Protein AF-J1EQP5-F1 (afdb_monomer)

Foldseek 3Di:
DDDQPDPPVDDVVVVVVVVVVQVVVVVVVLVCVLVVNCPDPQFDDNVFFPSDKDWPDKDWGWDADPCCVVVVHHIKIKIKTFMWTFTDDDPVCPPRDGARHKIKMWIADVVVRDIDIDIHRRRDD

Nearest PDB structures (foldseek):
  4mp6-assembly1_A  TM=2.771E-01  e=2.008E+00  Staphylococcus aureus subsp. aureus MW2
  4m54-assembly1_A-2  TM=2.227E-01  e=3.006E+00  Staphylococcus aureus subsp. aureus MW2
  4mp3-assembly1_A-2  TM=2.412E-01  e=2.679E+00  Staphylococcus aureus subsp. aureus MW2

pLDDT: mean 71.55, std 12.79, range [36.84, 88.38]

Secondary structure (DSSP, 8-state):
------GGGS-HHHHHHHHHHHHHHHHHHHHHHHTT---GGGS--GGGEEEEEEEEEEEEEEE--TTGGGGT---EEEEEEEEEEEEP--TT--S---B--EEEEEEEETTTTEEEEEEEE-TT-

Radius of gyration: 17.14 Å; Cα contacts (8 Å, |Δi|>4): 179; chains: 1; bounding box: 42×29×50 Å

Mean predicted aligned error: 10.03 Å

Sequence (125 aa):
MERCDRFEDVDHDALQDLRAVIEAEVWRRVVQYASGFPAGNAFPDLERLTGECYLSAERYWIQDEPWFAKVGRQREVCFSYFVRCLERQNALNADDRDYLGLEVHFRWRRESGSFHWVATDSSSI

Structure (mmCIF, N/CA/C/O backbone):
data_AF-J1EQP5-F1
#
_entry.id   AF-J1EQP5-F1
#
loop_
_atom_site.group_PDB
_atom_site.id
_atom_site.type_symbol
_atom_site.label_atom_id
_atom_site.label_alt_id
_atom_site.label_comp_id
_atom_site.label_asym_id
_atom_site.label_entity_id
_atom_site.label_seq_id
_atom_site.pdbx_PDB_ins_code
_atom_site.Cartn_x
_atom_site.Cartn_y
_atom_site.Cartn_z
_atom_site.occupancy
_atom_site.B_iso_or_equiv
_atom_site.auth_seq_id
_atom_site.auth_comp_id
_atom_site.auth_asym_id
_atom_site.auth_atom_id
_atom_site.pdbx_PDB_model_num
ATOM 1 N N . MET A 1 1 ? -24.849 -6.103 -1.055 1.00 43.19 1 MET A N 1
ATOM 2 C CA . MET A 1 1 ? -23.925 -5.304 -1.882 1.00 43.19 1 MET A CA 1
ATOM 3 C C . MET A 1 1 ? -24.153 -3.854 -1.496 1.00 43.19 1 MET A C 1
ATOM 5 O O . MET A 1 1 ? -25.307 -3.492 -1.326 1.00 43.19 1 MET A O 1
ATOM 9 N N . GLU A 1 2 ? -23.057 -3.128 -1.274 1.00 41.47 2 GLU A N 1
ATOM 10 C CA . GLU A 1 2 ? -22.950 -1.729 -0.824 1.00 41.47 2 GLU A CA 1
ATOM 11 C C . GLU A 1 2 ? -23.433 -1.396 0.594 1.00 41.47 2 GLU A C 1
ATOM 13 O O . GLU A 1 2 ? -24.577 -1.029 0.843 1.00 41.47 2 GLU A O 1
ATOM 18 N N . ARG A 1 3 ? -22.470 -1.403 1.520 1.00 36.84 3 ARG A N 1
ATOM 19 C CA . ARG A 1 3 ? -22.423 -0.394 2.574 1.00 36.84 3 ARG A CA 1
ATOM 20 C C . ARG A 1 3 ? -21.025 0.217 2.569 1.00 36.84 3 ARG A C 1
ATOM 22 O O . ARG A 1 3 ? -20.110 -0.242 3.240 1.00 36.84 3 ARG A O 1
ATOM 29 N N . CYS A 1 4 ? -20.851 1.183 1.673 1.00 41.62 4 CYS A N 1
ATOM 30 C CA . CYS A 1 4 ? -19.751 2.130 1.729 1.00 41.62 4 CYS A CA 1
ATOM 31 C C . CYS A 1 4 ? -20.114 3.098 2.862 1.00 41.62 4 CYS A C 1
ATOM 33 O O . CYS A 1 4 ? -20.809 4.088 2.631 1.00 41.62 4 CYS A O 1
ATOM 35 N N . ASP A 1 5 ? -19.795 2.734 4.109 1.00 43.62 5 ASP A N 1
ATOM 36 C CA . ASP A 1 5 ? -19.988 3.648 5.233 1.00 43.62 5 ASP A CA 1
ATOM 37 C C . ASP A 1 5 ? -19.074 4.852 4.990 1.00 43.62 5 ASP A C 1
ATOM 39 O O . ASP A 1 5 ? -17.851 4.727 4.881 1.00 43.62 5 ASP A O 1
ATOM 43 N N . ARG A 1 6 ? -19.715 6.002 4.764 1.00 45.31 6 ARG A N 1
ATOM 44 C CA . ARG A 1 6 ? -19.080 7.248 4.346 1.00 45.31 6 ARG A CA 1
ATOM 45 C C . ARG A 1 6 ? -17.906 7.595 5.259 1.00 45.31 6 ARG A C 1
ATOM 47 O O . ARG A 1 6 ? -17.993 7.503 6.479 1.00 45.31 6 ARG A O 1
ATOM 54 N N . PHE A 1 7 ? -16.854 8.106 4.626 1.00 50.19 7 PHE A N 1
ATOM 55 C CA . PHE A 1 7 ? -15.646 8.704 5.207 1.00 50.19 7 PHE A CA 1
ATOM 56 C C . PHE A 1 7 ? -15.884 9.786 6.287 1.00 50.19 7 PHE A C 1
ATOM 58 O O . PHE A 1 7 ? -14.926 10.243 6.897 1.00 50.19 7 PHE A O 1
ATOM 65 N N . GLU A 1 8 ? -17.129 10.201 6.527 1.00 48.31 8 GLU A N 1
ATOM 66 C CA . GLU A 1 8 ? -17.517 11.347 7.361 1.00 48.31 8 GLU A CA 1
ATOM 67 C C . GLU A 1 8 ? -17.309 11.120 8.879 1.00 48.31 8 GLU A C 1
ATOM 69 O O . GLU A 1 8 ? -17.282 12.087 9.634 1.00 48.31 8 GLU A O 1
ATOM 74 N N . ASP A 1 9 ? -17.094 9.876 9.333 1.00 52.66 9 ASP A N 1
ATOM 75 C CA . ASP A 1 9 ? -16.898 9.526 10.758 1.00 52.66 9 ASP A CA 1
ATOM 76 C C . ASP A 1 9 ? -15.424 9.428 11.207 1.00 52.66 9 ASP A C 1
ATOM 78 O O . ASP A 1 9 ? -15.132 9.122 12.375 1.00 52.66 9 ASP A O 1
ATOM 82 N N . VAL A 1 10 ? -14.478 9.617 10.285 1.00 58.16 10 VAL A N 1
ATOM 83 C CA . VAL A 1 10 ? -13.043 9.510 10.561 1.00 58.16 10 VAL A CA 1
ATOM 84 C C . VAL A 1 10 ? -12.404 10.879 10.358 1.00 58.16 10 VAL A C 1
ATOM 86 O O . VAL A 1 10 ? -12.595 11.510 9.326 1.00 58.16 10 VAL A O 1
ATOM 89 N N . ASP A 1 11 ? -11.671 11.339 11.372 1.00 65.38 11 ASP A N 1
ATOM 90 C CA . ASP A 1 11 ? -10.980 12.629 11.378 1.00 65.38 11 ASP A CA 1
ATOM 91 C C . ASP A 1 11 ? -10.097 12.773 10.126 1.00 65.38 11 ASP A C 1
ATOM 93 O O . ASP A 1 11 ? -9.180 11.978 9.901 1.00 65.38 11 ASP A O 1
ATOM 97 N N . HIS A 1 12 ? -10.430 13.748 9.276 1.00 61.03 12 HIS A N 1
ATOM 98 C CA . HIS A 1 12 ? -9.798 13.921 7.972 1.00 61.03 12 HIS A CA 1
ATOM 99 C C . HIS A 1 12 ? -8.299 14.220 8.100 1.00 61.03 12 HIS A C 1
ATOM 101 O O . HIS A 1 12 ? -7.514 13.730 7.283 1.00 61.03 12 HIS A O 1
ATOM 107 N N . ASP A 1 13 ? -7.902 14.954 9.138 1.00 63.94 13 ASP A N 1
ATOM 108 C CA . ASP A 1 13 ? -6.504 15.307 9.378 1.00 63.94 13 ASP A CA 1
ATOM 109 C C . ASP A 1 13 ? -5.722 14.073 9.849 1.00 63.94 13 ASP A C 1
ATOM 111 O O . ASP A 1 13 ? -4.662 13.756 9.309 1.00 63.94 13 ASP A O 1
ATOM 115 N N . ALA A 1 14 ? -6.313 13.270 10.743 1.00 65.06 14 ALA A N 1
ATOM 116 C CA . ALA A 1 14 ? -5.736 11.985 11.145 1.00 65.06 14 ALA A CA 1
ATOM 117 C C . ALA A 1 14 ? -5.598 11.005 9.962 1.00 65.06 14 ALA A C 1
ATOM 119 O O . ALA A 1 14 ? -4.674 10.191 9.927 1.00 65.06 14 ALA A O 1
ATOM 120 N N . LEU A 1 15 ? -6.498 11.078 8.974 1.00 67.56 15 LEU A N 1
ATOM 121 C CA . LEU A 1 15 ? -6.420 10.289 7.743 1.00 67.56 15 LEU A CA 1
ATOM 122 C C . LEU A 1 15 ? -5.323 10.766 6.786 1.00 67.56 15 LEU A C 1
ATOM 124 O O . LEU A 1 15 ? -4.696 9.928 6.137 1.00 67.56 15 LEU A O 1
ATOM 128 N N . GLN A 1 16 ? -5.101 12.077 6.676 1.00 70.12 16 GLN A N 1
ATOM 129 C CA . GLN A 1 16 ? -4.029 12.660 5.860 1.00 70.12 16 GLN A CA 1
ATOM 130 C C . GLN A 1 16 ? -2.655 12.231 6.385 1.00 70.12 16 GLN A C 1
ATOM 132 O O . GLN A 1 16 ? -1.844 11.697 5.625 1.00 70.12 16 GLN A O 1
ATOM 137 N N . ASP A 1 17 ? -2.434 12.364 7.693 1.00 72.62 17 ASP A N 1
ATOM 138 C CA . ASP A 1 17 ? -1.185 11.941 8.330 1.00 72.62 17 ASP A CA 1
ATOM 139 C C . ASP A 1 17 ? -0.969 10.429 8.181 1.00 72.62 17 ASP A C 1
ATOM 141 O O . ASP A 1 17 ? 0.125 9.966 7.849 1.00 72.62 17 ASP A O 1
ATOM 145 N N . LEU A 1 18 ? -2.034 9.639 8.349 1.00 74.12 18 LEU A N 1
ATOM 146 C CA . LEU A 1 18 ? -1.972 8.189 8.194 1.00 74.12 18 LEU A CA 1
ATOM 147 C C . LEU A 1 18 ? -1.679 7.773 6.745 1.00 74.12 18 LEU A C 1
ATOM 149 O O . LEU A 1 18 ? -0.897 6.849 6.523 1.00 74.12 18 LEU A O 1
ATOM 153 N N . ARG A 1 19 ? -2.249 8.470 5.758 1.00 77.94 19 ARG A N 1
ATOM 154 C CA . ARG A 1 19 ? -1.948 8.262 4.336 1.00 77.94 19 ARG A CA 1
ATOM 155 C C . ARG A 1 19 ? -0.468 8.479 4.043 1.00 77.94 19 ARG A C 1
ATOM 157 O O . ARG A 1 19 ? 0.142 7.603 3.437 1.00 77.94 19 ARG A O 1
ATOM 164 N N . ALA A 1 20 ? 0.113 9.578 4.518 1.00 80.06 20 ALA A N 1
ATOM 165 C CA . ALA A 1 20 ? 1.530 9.867 4.305 1.00 80.06 20 ALA A CA 1
ATOM 166 C C . ALA A 1 20 ? 2.441 8.795 4.934 1.00 80.06 20 ALA A C 1
ATOM 168 O O . ALA A 1 20 ? 3.417 8.366 4.319 1.00 80.06 20 ALA A O 1
ATOM 169 N N . VAL A 1 21 ? 2.100 8.309 6.134 1.00 79.75 21 VAL A N 1
ATOM 170 C CA . VAL A 1 21 ? 2.836 7.221 6.806 1.00 79.75 21 VAL A CA 1
ATOM 171 C C . VAL A 1 21 ? 2.759 5.914 6.011 1.00 79.75 21 VAL A C 1
ATOM 173 O O . VAL A 1 21 ? 3.769 5.228 5.845 1.00 79.75 21 VAL A O 1
ATOM 176 N N . ILE A 1 22 ? 1.571 5.571 5.513 1.00 78.00 22 ILE A N 1
ATOM 177 C CA . ILE A 1 22 ? 1.339 4.360 4.721 1.00 78.00 22 ILE A CA 1
ATOM 178 C C . ILE A 1 22 ? 2.106 4.424 3.398 1.00 78.00 22 ILE A C 1
ATOM 180 O O . ILE A 1 22 ? 2.819 3.481 3.056 1.00 78.00 22 ILE A O 1
ATOM 184 N N . GLU A 1 23 ? 2.005 5.542 2.683 1.00 82.31 23 GLU A N 1
ATOM 185 C CA . GLU A 1 23 ? 2.710 5.762 1.422 1.00 82.31 23 GLU A CA 1
ATOM 186 C C . GLU A 1 23 ? 4.234 5.689 1.612 1.00 82.31 23 GLU A C 1
ATOM 188 O O . GLU A 1 23 ? 4.929 5.026 0.838 1.00 82.31 23 GLU A O 1
ATOM 193 N N . ALA A 1 24 ? 4.766 6.281 2.686 1.00 84.12 24 ALA A N 1
ATOM 194 C CA . ALA A 1 24 ? 6.186 6.191 3.010 1.00 84.12 24 ALA A CA 1
ATOM 195 C C . ALA A 1 24 ? 6.641 4.742 3.264 1.00 84.12 24 ALA A C 1
ATOM 197 O O . ALA A 1 24 ? 7.708 4.339 2.798 1.00 84.12 24 ALA A O 1
ATOM 198 N N . GLU A 1 25 ? 5.842 3.935 3.970 1.00 80.62 25 GLU A N 1
ATOM 199 C CA . GLU A 1 25 ? 6.146 2.517 4.203 1.00 80.62 25 GLU A CA 1
ATOM 200 C C . GLU A 1 25 ? 6.090 1.700 2.904 1.00 80.62 25 GLU A C 1
ATOM 202 O O . GLU A 1 25 ? 6.970 0.871 2.669 1.00 80.62 25 GLU A O 1
ATOM 207 N N . VAL A 1 26 ? 5.114 1.965 2.032 1.00 80.38 26 VAL A N 1
ATOM 208 C CA . VAL A 1 26 ? 5.012 1.349 0.701 1.00 80.38 26 VAL A CA 1
ATOM 209 C C . VAL A 1 26 ? 6.284 1.610 -0.111 1.00 80.38 26 VAL A C 1
ATOM 211 O O . VAL A 1 26 ? 6.940 0.666 -0.561 1.00 80.38 26 VAL A O 1
ATOM 214 N N . TRP A 1 27 ? 6.699 2.873 -0.232 1.00 82.81 27 TRP A N 1
ATOM 215 C CA . TRP A 1 27 ? 7.911 3.230 -0.973 1.00 82.81 27 TRP A CA 1
ATOM 216 C C . TRP A 1 27 ? 9.182 2.690 -0.322 1.00 82.81 27 TRP A C 1
ATOM 218 O O . TRP A 1 27 ? 10.086 2.228 -1.020 1.00 82.81 27 TRP A O 1
ATOM 228 N N . ARG A 1 28 ? 9.243 2.643 1.014 1.00 82.38 28 ARG A N 1
ATOM 229 C CA . ARG A 1 28 ? 10.349 2.000 1.732 1.00 82.38 28 ARG A CA 1
ATOM 230 C C . ARG A 1 28 ? 10.489 0.526 1.342 1.00 82.38 28 ARG A C 1
ATOM 232 O O . ARG A 1 28 ? 11.614 0.053 1.184 1.00 82.38 28 ARG A O 1
ATOM 239 N N . ARG A 1 29 ? 9.382 -0.204 1.162 1.00 77.06 29 ARG A N 1
ATOM 240 C CA . ARG A 1 29 ? 9.388 -1.621 0.749 1.00 77.06 29 ARG A CA 1
ATOM 241 C C . ARG A 1 29 ? 9.826 -1.807 -0.694 1.00 77.06 29 ARG A C 1
ATOM 243 O O . ARG A 1 29 ? 10.661 -2.671 -0.950 1.00 77.06 29 ARG A O 1
ATOM 250 N N . VAL A 1 30 ? 9.329 -0.965 -1.596 1.00 76.81 30 VAL A N 1
ATOM 251 C CA . VAL A 1 30 ? 9.768 -0.922 -2.998 1.00 76.81 30 VAL A CA 1
ATOM 252 C C . VAL A 1 30 ? 11.282 -0.704 -3.084 1.00 76.81 30 VAL A C 1
ATOM 254 O O . VAL A 1 30 ? 11.976 -1.455 -3.764 1.00 76.81 30 VAL A O 1
ATOM 257 N N . VAL A 1 31 ? 11.821 0.266 -2.336 1.00 78.75 31 VAL A N 1
ATOM 258 C CA . VAL A 1 31 ? 13.265 0.557 -2.313 1.00 78.75 31 VAL A CA 1
ATOM 259 C C . VAL A 1 31 ? 14.070 -0.59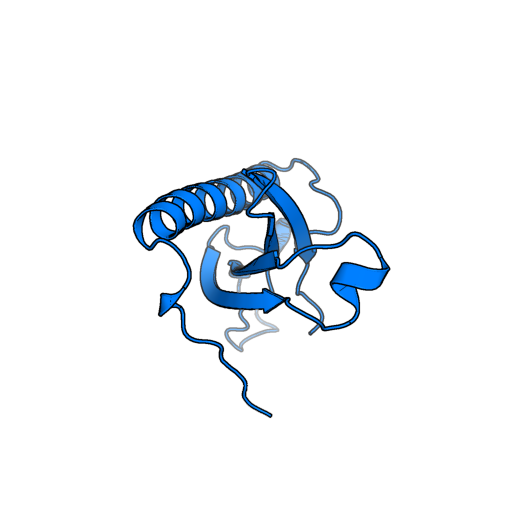9 -1.721 1.00 78.75 31 VAL A C 1
ATOM 261 O O . VAL A 1 31 ? 15.112 -0.961 -2.269 1.00 78.75 31 VAL A O 1
ATOM 264 N N . GLN A 1 32 ? 13.603 -1.202 -0.621 1.00 76.56 32 GLN A N 1
ATOM 265 C CA . GLN A 1 32 ? 14.256 -2.374 -0.027 1.00 76.56 32 GLN A CA 1
ATOM 266 C C . GLN A 1 32 ? 14.346 -3.528 -1.022 1.00 76.56 32 GLN A C 1
ATOM 268 O O . GLN A 1 32 ? 15.410 -4.129 -1.163 1.00 76.56 32 GLN A O 1
ATOM 273 N N . TYR A 1 33 ? 13.254 -3.789 -1.737 1.00 70.38 33 TYR A N 1
ATOM 274 C CA . TYR A 1 33 ? 13.214 -4.809 -2.767 1.00 70.38 33 TYR A CA 1
ATOM 275 C C . TYR A 1 33 ? 14.187 -4.510 -3.915 1.00 70.38 33 TYR A C 1
ATOM 277 O O . TYR A 1 33 ? 15.050 -5.331 -4.219 1.00 70.38 33 TYR A O 1
ATOM 285 N N . ALA A 1 34 ? 14.128 -3.300 -4.484 1.00 69.75 34 ALA A N 1
ATOM 286 C CA . ALA A 1 34 ? 15.019 -2.865 -5.563 1.00 69.75 34 ALA A CA 1
ATOM 287 C C . ALA A 1 34 ? 16.510 -2.906 -5.177 1.00 69.75 34 ALA A C 1
ATOM 289 O O . ALA A 1 34 ? 17.375 -3.069 -6.034 1.00 69.75 34 ALA A O 1
ATOM 290 N N . SER A 1 35 ? 16.818 -2.801 -3.882 1.00 69.56 35 SER A N 1
ATOM 291 C CA . SER A 1 35 ? 18.184 -2.863 -3.347 1.00 69.56 35 SER A CA 1
ATOM 292 C C . SER A 1 35 ? 18.715 -4.294 -3.163 1.00 69.56 35 SER A C 1
ATOM 294 O O . SER A 1 35 ? 19.770 -4.476 -2.557 1.00 69.56 35 SER A O 1
ATOM 296 N N . GLY A 1 36 ? 17.997 -5.319 -3.639 1.00 62.44 36 GLY A N 1
ATOM 297 C CA . GLY A 1 36 ? 18.423 -6.720 -3.556 1.00 62.44 36 GLY A CA 1
ATOM 298 C C . GLY A 1 36 ? 18.319 -7.328 -2.155 1.00 62.44 36 GLY A C 1
ATOM 299 O O . GLY A 1 36 ? 18.831 -8.424 -1.922 1.00 62.44 36 GLY A O 1
ATOM 300 N N . PHE A 1 37 ? 17.657 -6.648 -1.213 1.00 58.47 37 PHE A N 1
ATOM 301 C CA . PHE A 1 37 ? 17.319 -7.250 0.071 1.00 58.47 37 PHE A CA 1
ATOM 302 C C . PHE A 1 37 ? 16.099 -8.156 -0.118 1.00 58.47 37 PHE A C 1
ATOM 304 O O . PHE A 1 37 ? 15.044 -7.667 -0.532 1.00 58.47 37 PHE A O 1
ATOM 311 N N . PRO A 1 38 ? 16.190 -9.460 0.201 1.00 54.59 38 PRO A N 1
ATOM 312 C CA . PRO A 1 38 ? 15.065 -10.364 0.032 1.00 54.59 38 PRO A CA 1
ATOM 313 C C . PRO A 1 38 ? 14.006 -10.040 1.086 1.00 54.59 38 PRO A C 1
ATOM 315 O O . PRO A 1 38 ? 14.056 -10.514 2.220 1.00 54.59 38 PRO A O 1
ATOM 318 N N . ALA A 1 39 ? 13.022 -9.225 0.724 1.00 53.75 39 ALA A N 1
ATOM 319 C CA . ALA A 1 39 ? 11.836 -9.003 1.538 1.00 53.75 39 ALA A CA 1
ATOM 320 C C . ALA A 1 39 ? 10.806 -10.123 1.286 1.00 53.75 39 ALA A C 1
ATOM 322 O O . ALA A 1 39 ? 9.672 -9.853 0.915 1.00 53.75 39 ALA A O 1
ATOM 323 N N . GLY A 1 40 ? 11.203 -11.389 1.466 1.00 57.25 40 GLY A N 1
ATOM 324 C CA . GLY A 1 40 ? 10.325 -12.555 1.279 1.00 57.25 40 GLY A CA 1
ATOM 325 C C . GLY A 1 40 ? 9.649 -12.643 -0.101 1.00 57.25 40 GLY A C 1
ATOM 326 O O . GLY A 1 40 ? 10.066 -11.992 -1.055 1.00 57.25 40 GLY A O 1
ATOM 327 N N . ASN A 1 41 ? 8.585 -13.447 -0.196 1.00 56.31 41 ASN A N 1
ATOM 328 C CA . ASN A 1 41 ? 7.795 -13.699 -1.416 1.00 56.31 41 ASN A CA 1
ATOM 329 C C . ASN A 1 41 ? 6.942 -12.489 -1.867 1.00 56.31 41 ASN A C 1
ATOM 331 O O . ASN A 1 41 ? 5.858 -12.692 -2.394 1.00 56.31 41 ASN A O 1
ATOM 335 N N . ALA A 1 42 ? 7.333 -11.249 -1.562 1.00 60.09 42 ALA A N 1
ATOM 336 C CA . ALA A 1 42 ? 6.467 -10.076 -1.717 1.00 60.09 42 ALA A CA 1
ATOM 337 C C . ALA A 1 42 ? 6.575 -9.386 -3.088 1.00 60.09 42 ALA A C 1
ATOM 339 O O . ALA A 1 42 ? 5.776 -8.499 -3.373 1.00 60.09 42 ALA A O 1
ATOM 340 N N . PHE A 1 43 ? 7.553 -9.759 -3.917 1.00 63.25 43 PHE A N 1
ATOM 341 C CA . PHE A 1 43 ? 7.791 -9.120 -5.210 1.00 63.25 43 PHE A CA 1
ATOM 342 C C . PHE A 1 43 ? 8.334 -10.105 -6.267 1.00 63.25 43 PHE A C 1
ATOM 344 O O . PHE A 1 43 ? 9.118 -10.996 -5.922 1.00 63.25 43 PHE A O 1
ATOM 351 N N . PRO A 1 44 ? 7.979 -9.902 -7.551 1.00 62.06 44 PRO A N 1
ATOM 352 C CA . PRO A 1 44 ? 8.428 -10.715 -8.685 1.00 62.06 44 PRO A CA 1
ATOM 353 C C . PRO A 1 44 ? 9.888 -10.443 -9.058 1.00 62.06 44 PRO A C 1
ATOM 355 O O . PRO A 1 44 ? 10.305 -9.293 -9.010 1.00 62.06 44 PRO A O 1
ATOM 3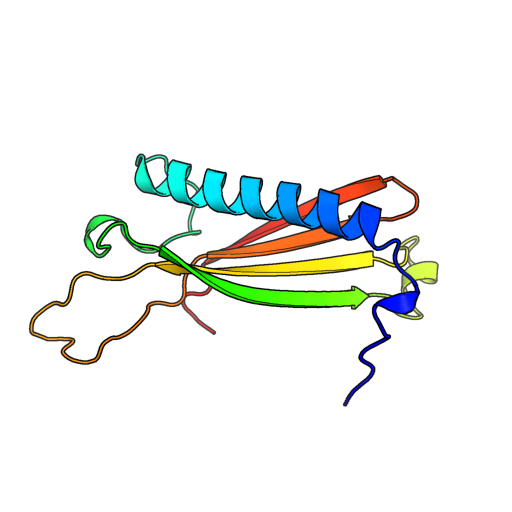58 N N . ASP A 1 45 ? 10.622 -11.473 -9.501 1.00 69.06 45 ASP A N 1
ATOM 359 C CA . ASP A 1 45 ? 12.067 -11.436 -9.797 1.00 69.06 45 ASP A CA 1
ATOM 360 C C . ASP A 1 45 ? 12.578 -10.115 -10.400 1.00 69.06 45 ASP A C 1
ATOM 362 O O . ASP A 1 45 ? 12.217 -9.737 -11.518 1.00 69.06 45 ASP A O 1
ATOM 366 N N . LEU A 1 46 ? 13.509 -9.469 -9.682 1.00 68.88 46 LEU A N 1
ATOM 367 C CA . LEU A 1 46 ? 14.146 -8.195 -10.050 1.00 68.88 46 LEU A CA 1
ATOM 368 C C . LEU A 1 46 ? 14.658 -8.157 -11.493 1.00 68.88 46 LEU A C 1
ATOM 370 O O . LEU A 1 46 ? 14.608 -7.111 -12.137 1.00 68.88 46 LEU A O 1
ATOM 374 N N . GLU A 1 47 ? 15.140 -9.287 -12.012 1.00 73.50 47 GLU A N 1
ATOM 375 C CA . GLU A 1 47 ? 15.690 -9.395 -13.368 1.00 73.50 47 GLU A CA 1
ATOM 376 C C . GLU A 1 47 ? 14.656 -9.085 -14.462 1.00 73.50 47 GLU A C 1
ATOM 378 O O . GLU A 1 47 ? 15.019 -8.642 -15.555 1.00 73.50 47 GLU A O 1
ATOM 383 N N . ARG A 1 48 ? 13.365 -9.279 -14.169 1.00 71.31 48 ARG A N 1
ATOM 384 C CA . ARG A 1 48 ? 12.257 -9.016 -15.095 1.00 71.31 48 ARG A CA 1
ATOM 385 C C . ARG A 1 48 ? 11.797 -7.562 -15.071 1.00 71.31 48 ARG A C 1
ATOM 387 O O . ARG A 1 48 ? 11.132 -7.129 -16.008 1.00 71.31 48 ARG A O 1
ATOM 394 N N . LEU A 1 49 ? 12.140 -6.803 -14.034 1.00 75.25 49 LEU A N 1
ATOM 395 C CA . LEU A 1 49 ? 11.625 -5.455 -13.816 1.00 75.25 49 LEU A CA 1
ATOM 396 C C . LEU A 1 49 ? 12.470 -4.383 -14.525 1.00 75.25 49 LEU A C 1
ATOM 398 O O . LEU A 1 49 ? 13.687 -4.504 -14.712 1.00 75.25 49 LEU A O 1
ATOM 402 N N . THR A 1 50 ? 11.807 -3.298 -14.922 1.00 75.75 50 THR A N 1
ATOM 403 C CA . THR A 1 50 ? 12.454 -2.062 -15.405 1.00 75.75 50 THR A CA 1
ATOM 404 C C . THR A 1 50 ? 13.046 -1.240 -14.258 1.00 75.75 50 THR A C 1
ATOM 406 O O . THR A 1 50 ? 13.976 -0.468 -14.471 1.00 75.75 50 THR A O 1
ATOM 409 N N . GLY A 1 51 ? 12.525 -1.426 -13.04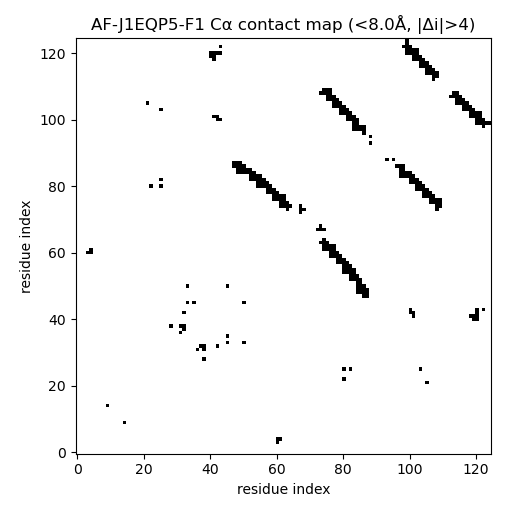0 1.00 73.69 51 GLY A N 1
ATOM 410 C CA . GLY A 1 51 ? 12.771 -0.563 -11.882 1.00 73.69 51 GLY A CA 1
ATOM 411 C C . GLY A 1 51 ? 11.719 0.539 -11.714 1.00 73.69 51 GLY A C 1
ATOM 412 O O . GLY A 1 51 ? 11.693 1.198 -10.677 1.00 73.69 51 GLY A O 1
ATOM 413 N N . GLU A 1 52 ? 10.825 0.716 -12.688 1.00 77.81 52 GLU A N 1
ATOM 414 C CA . GLU A 1 52 ? 9.720 1.668 -12.614 1.00 77.81 52 GLU A CA 1
ATOM 415 C C . GLU A 1 52 ? 8.515 1.061 -11.890 1.00 77.81 52 GLU A C 1
ATOM 417 O O . GLU A 1 52 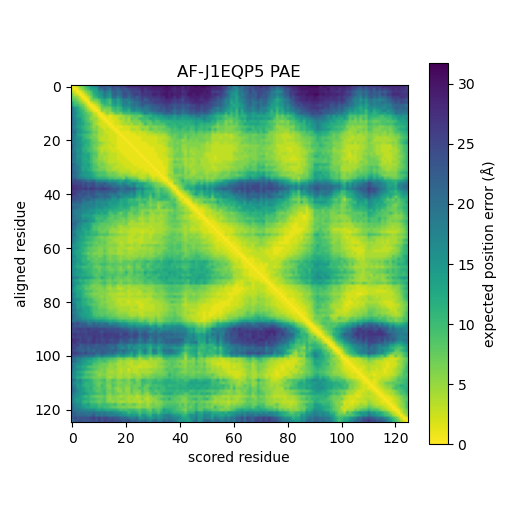? 8.188 -0.121 -12.042 1.00 77.81 52 GLU A O 1
ATOM 422 N N . CYS A 1 53 ? 7.838 1.877 -11.085 1.00 80.12 53 CYS A N 1
ATOM 423 C CA . CYS A 1 53 ? 6.634 1.483 -10.366 1.00 80.12 53 CYS A CA 1
ATOM 424 C C . CYS A 1 53 ? 5.760 2.692 -10.034 1.00 80.12 53 CYS A C 1
ATOM 426 O O . CYS A 1 53 ? 6.234 3.827 -9.980 1.00 80.12 53 CYS A O 1
ATOM 428 N N . TYR A 1 54 ? 4.471 2.443 -9.827 1.00 80.81 54 TYR A N 1
ATOM 429 C CA . TYR A 1 54 ? 3.487 3.478 -9.541 1.00 80.81 54 TYR A CA 1
ATOM 430 C C . TYR A 1 54 ? 2.363 2.945 -8.655 1.00 80.81 54 TYR A C 1
ATOM 432 O O . TYR A 1 54 ? 2.067 1.747 -8.623 1.00 80.81 54 TYR A O 1
ATOM 440 N N . LEU A 1 55 ? 1.709 3.856 -7.940 1.00 84.12 55 LEU A N 1
ATOM 441 C CA . LEU A 1 55 ? 0.511 3.547 -7.178 1.00 84.12 55 LEU A CA 1
ATOM 442 C C . LEU A 1 55 ? -0.678 3.399 -8.133 1.00 84.12 55 LEU A C 1
ATOM 444 O O . LEU A 1 55 ? -1.093 4.356 -8.779 1.00 84.12 55 LEU A O 1
ATOM 448 N N . SER A 1 56 ? -1.208 2.186 -8.237 1.00 83.62 56 SER A N 1
ATOM 449 C CA . SER A 1 56 ? -2.294 1.844 -9.162 1.00 83.62 56 SER A CA 1
ATOM 450 C C . SER A 1 56 ? -3.684 1.999 -8.555 1.00 83.62 56 SER A C 1
ATOM 452 O O . SER A 1 56 ? -4.634 2.323 -9.265 1.00 83.62 56 SER A O 1
ATOM 454 N N . ALA A 1 57 ? -3.817 1.761 -7.249 1.00 83.81 57 ALA A N 1
ATOM 455 C CA . ALA A 1 57 ? -5.072 1.924 -6.537 1.00 83.81 57 ALA A CA 1
ATOM 456 C C . ALA A 1 57 ? -4.838 2.157 -5.044 1.00 83.81 57 ALA A C 1
ATOM 458 O O . ALA A 1 57 ? -3.919 1.601 -4.441 1.00 83.81 57 ALA A O 1
ATOM 459 N N . GLU A 1 58 ? -5.749 2.922 -4.456 1.00 85.81 58 GLU A N 1
ATOM 460 C CA . GLU A 1 58 ? -5.905 3.096 -3.019 1.00 85.81 58 GLU A CA 1
ATOM 461 C C . GLU A 1 58 ? -7.327 2.654 -2.661 1.00 85.81 58 GLU A C 1
ATOM 463 O O . GLU A 1 58 ? -8.294 3.014 -3.341 1.00 85.81 58 GLU A O 1
ATOM 468 N N . ARG A 1 59 ? -7.478 1.835 -1.621 1.00 84.06 59 ARG A N 1
ATOM 469 C CA . ARG A 1 59 ? -8.781 1.368 -1.138 1.00 84.06 59 ARG A CA 1
ATOM 470 C C . ARG A 1 59 ? -8.908 1.589 0.351 1.00 84.06 59 ARG A C 1
ATOM 472 O O . ARG A 1 59 ? -7.954 1.412 1.102 1.00 84.06 59 ARG A O 1
ATOM 479 N N . TYR A 1 60 ? -10.127 1.908 0.762 1.00 81.75 60 TYR A N 1
ATOM 480 C CA . TYR A 1 60 ? -10.453 2.251 2.134 1.00 81.75 60 TYR A CA 1
ATOM 481 C C . TYR A 1 60 ? -11.773 1.599 2.504 1.00 81.75 60 TYR A C 1
ATOM 483 O O . TYR A 1 60 ? -12.723 1.627 1.720 1.00 81.75 60 TYR A O 1
ATOM 491 N N . TRP A 1 61 ? -11.831 1.000 3.685 1.00 81.38 61 TRP A N 1
ATOM 492 C CA . TRP A 1 61 ? -13.070 0.450 4.218 1.00 81.38 61 TRP A CA 1
ATOM 493 C C . TRP A 1 61 ? -13.021 0.387 5.738 1.00 81.38 61 TRP A C 1
ATOM 495 O O . TRP A 1 61 ? -11.959 0.403 6.359 1.00 81.38 61 TRP A O 1
ATOM 505 N N . ILE A 1 62 ? -14.195 0.297 6.348 1.00 84.12 62 ILE A N 1
ATOM 506 C CA . ILE A 1 62 ? -14.342 0.110 7.786 1.00 84.12 62 ILE A CA 1
ATOM 507 C C . ILE A 1 62 ? -14.761 -1.339 8.019 1.00 84.12 62 ILE A C 1
ATOM 509 O O . ILE A 1 62 ? -15.705 -1.826 7.402 1.00 84.12 62 ILE A O 1
ATOM 513 N N . GLN A 1 63 ? -14.049 -2.035 8.901 1.00 85.25 63 GLN A N 1
ATOM 514 C CA . GLN A 1 63 ? -14.497 -3.312 9.444 1.00 85.25 63 GLN A CA 1
ATOM 515 C C . GLN A 1 63 ? -15.119 -3.058 10.812 1.00 85.25 63 GLN A C 1
ATOM 517 O O . GLN A 1 63 ? -14.412 -2.751 11.773 1.00 85.25 63 GLN A O 1
ATOM 522 N N . ASP A 1 64 ? -16.440 -3.181 10.884 1.00 87.12 64 ASP A N 1
ATOM 523 C CA . ASP A 1 64 ? -17.221 -3.001 12.109 1.00 87.12 64 ASP A CA 1
ATOM 524 C C . ASP A 1 64 ? -18.315 -4.072 12.198 1.00 87.12 64 ASP A C 1
ATOM 526 O O . ASP A 1 64 ? -19.515 -3.817 12.116 1.00 87.12 64 ASP A O 1
ATOM 530 N N . GLU A 1 65 ? -17.878 -5.329 12.255 1.00 87.75 65 GLU A N 1
ATOM 531 C CA . GLU A 1 65 ? -18.795 -6.462 12.244 1.00 87.75 65 GLU A CA 1
ATOM 532 C C . GLU A 1 65 ? -19.457 -6.664 13.618 1.00 87.75 65 GLU A C 1
ATOM 534 O O . GLU A 1 65 ? -18.765 -6.620 14.641 1.00 87.75 65 GLU A O 1
ATOM 539 N N . PRO A 1 66 ? -20.752 -7.040 13.691 1.00 87.25 66 PRO A N 1
ATOM 540 C CA . PRO A 1 66 ? -21.458 -7.236 14.965 1.00 87.25 66 PRO A CA 1
ATOM 541 C C . PRO A 1 66 ? -20.812 -8.251 15.923 1.00 87.25 66 PRO A C 1
ATOM 543 O O . PRO A 1 66 ? -21.082 -8.255 17.125 1.00 87.25 66 PRO A O 1
ATOM 546 N N . TRP A 1 67 ? -19.983 -9.161 15.408 1.00 86.12 67 TRP A N 1
ATOM 547 C CA . TRP A 1 67 ? -19.279 -10.158 16.211 1.00 86.12 67 TRP A CA 1
ATOM 548 C C . TRP A 1 67 ? -17.942 -9.666 16.778 1.00 86.12 67 TRP A C 1
ATOM 550 O O . TRP A 1 67 ? -17.410 -10.335 17.661 1.00 86.12 67 TRP A O 1
ATOM 560 N N . PHE A 1 68 ? -17.408 -8.516 16.346 1.00 88.19 68 PHE A N 1
ATOM 561 C CA . PHE A 1 68 ? -16.137 -7.979 16.850 1.00 88.19 68 PHE A CA 1
ATOM 562 C C . PHE A 1 68 ? -16.164 -7.799 18.369 1.00 88.19 68 PHE A C 1
ATOM 564 O O . PHE A 1 68 ? -15.284 -8.313 19.062 1.00 88.19 68 PHE A O 1
ATOM 571 N N . ALA A 1 69 ? -17.240 -7.207 18.895 1.00 81.69 69 ALA A N 1
ATOM 572 C CA . ALA A 1 69 ? -17.432 -7.030 20.333 1.00 81.69 69 ALA A CA 1
ATOM 573 C C . ALA A 1 69 ? -17.400 -8.362 21.110 1.00 81.69 69 ALA A C 1
ATOM 575 O O . ALA A 1 69 ? -16.912 -8.411 22.237 1.00 81.69 69 ALA A O 1
ATOM 576 N N . LYS A 1 70 ? -17.858 -9.468 20.502 1.00 88.38 70 LYS A N 1
ATOM 577 C CA . LYS A 1 70 ? -17.884 -10.799 21.137 1.00 88.38 70 LYS A CA 1
ATOM 578 C C . LYS A 1 70 ? -16.494 -11.417 21.295 1.00 88.38 70 LYS A C 1
ATOM 580 O O . LYS A 1 70 ? -16.322 -12.301 22.126 1.00 88.38 70 LYS A O 1
ATOM 585 N N . VAL A 1 71 ? -15.520 -10.974 20.501 1.00 87.69 71 VAL A N 1
ATOM 586 C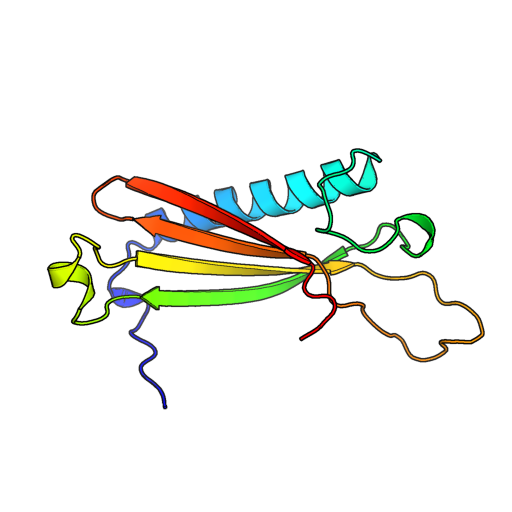 CA . VAL A 1 71 ? -14.135 -11.476 20.519 1.00 87.69 71 VAL A CA 1
ATOM 587 C C . VAL A 1 71 ? -13.137 -10.420 21.005 1.00 87.69 71 VAL A C 1
ATOM 589 O O . VAL A 1 71 ? -11.941 -10.545 20.759 1.00 87.69 71 VAL A O 1
ATOM 592 N N . GLY A 1 72 ? -13.619 -9.353 21.655 1.00 83.62 72 GLY A N 1
ATOM 593 C CA . GLY A 1 72 ? -12.773 -8.253 22.130 1.00 83.62 72 GLY A CA 1
ATOM 594 C C . GLY A 1 72 ? -12.083 -7.470 21.007 1.00 83.62 72 GLY A C 1
ATOM 595 O O . GLY A 1 72 ? -11.070 -6.816 21.246 1.00 83.62 72 GLY A O 1
ATOM 596 N N . ARG A 1 73 ? -12.598 -7.553 19.774 1.00 83.19 73 ARG A N 1
ATOM 597 C CA . ARG A 1 73 ? -12.158 -6.723 18.649 1.00 83.19 73 ARG A CA 1
ATOM 598 C C . ARG A 1 73 ? -12.980 -5.445 18.602 1.00 83.19 73 ARG A C 1
ATOM 600 O O . ARG A 1 73 ? -14.112 -5.393 19.076 1.00 83.19 73 ARG A O 1
ATOM 607 N N . GLN A 1 74 ? -12.397 -4.426 17.994 1.00 81.38 74 GLN A N 1
ATOM 608 C CA . GLN A 1 74 ? -13.004 -3.113 17.834 1.00 81.38 74 GLN A CA 1
ATOM 609 C C . GLN A 1 74 ? -13.107 -2.756 16.360 1.00 81.38 74 GLN A C 1
ATOM 611 O O . GLN A 1 74 ? -12.462 -3.398 15.528 1.00 81.38 74 GLN A O 1
ATOM 616 N N . ARG A 1 75 ? -13.894 -1.718 16.066 1.00 83.25 75 ARG A N 1
ATOM 617 C CA . ARG A 1 75 ? -13.955 -1.083 14.750 1.00 83.25 75 ARG A CA 1
ATOM 618 C C . ARG A 1 75 ? -12.541 -0.798 14.243 1.00 83.25 75 ARG A C 1
ATOM 620 O O . ARG A 1 75 ? -11.745 -0.131 14.907 1.00 83.25 75 ARG A O 1
ATOM 627 N N . GLU A 1 76 ? -12.243 -1.304 13.058 1.00 85.31 76 GLU A N 1
ATOM 628 C CA . GLU A 1 76 ? -10.941 -1.191 12.409 1.00 85.31 76 GLU A CA 1
ATOM 629 C C . GLU A 1 76 ? -11.101 -0.393 11.114 1.00 85.31 76 GLU A C 1
ATOM 631 O O . GLU A 1 76 ? -11.942 -0.719 10.274 1.00 85.31 76 GLU A O 1
ATOM 636 N N . VAL A 1 77 ? -10.290 0.651 10.935 1.00 82.81 77 VAL A N 1
ATOM 637 C CA . VAL A 1 77 ? -10.204 1.358 9.650 1.00 82.81 77 VAL A CA 1
ATOM 638 C C . VAL A 1 77 ? -9.114 0.684 8.835 1.00 82.81 77 VAL A C 1
ATOM 640 O O . VAL A 1 77 ? -7.989 0.509 9.308 1.00 82.81 77 VAL A O 1
ATOM 643 N N . CYS A 1 78 ? -9.460 0.260 7.631 1.00 83.62 78 CYS A N 1
ATOM 644 C CA . CYS A 1 78 ? -8.592 -0.509 6.763 1.00 83.62 78 CYS A CA 1
ATOM 645 C C . CYS A 1 78 ? -8.238 0.295 5.512 1.00 83.62 78 CYS A C 1
ATOM 647 O O . CYS A 1 78 ? -9.086 0.970 4.928 1.00 83.62 78 CYS A O 1
ATOM 649 N N . PHE A 1 79 ? -6.979 0.174 5.113 1.00 83.50 79 PHE A N 1
ATOM 650 C CA . PHE A 1 79 ? -6.363 0.832 3.972 1.00 83.50 79 PHE A CA 1
ATOM 651 C C . PHE A 1 79 ? -5.643 -0.235 3.153 1.00 83.50 79 PHE A C 1
ATOM 653 O O . PHE A 1 79 ? -4.956 -1.079 3.725 1.00 83.50 79 PHE A O 1
ATOM 660 N N . SER A 1 80 ? -5.756 -0.188 1.833 1.00 83.50 80 SER A N 1
ATOM 661 C CA . SER A 1 80 ? -4.932 -0.999 0.940 1.00 83.50 80 SER A CA 1
ATOM 662 C C . SER A 1 80 ? -4.345 -0.130 -0.164 1.00 83.50 80 SER A C 1
ATOM 664 O O . SER A 1 80 ? -5.066 0.653 -0.786 1.00 83.50 80 SER A O 1
ATOM 666 N N . TYR A 1 81 ? -3.037 -0.255 -0.373 1.00 84.06 81 TYR A N 1
ATOM 667 C CA . TYR A 1 81 ? -2.291 0.409 -1.439 1.00 84.06 81 TYR A CA 1
ATOM 668 C C . TYR A 1 81 ? -1.766 -0.649 -2.398 1.00 84.06 81 TYR A C 1
ATOM 670 O O . TYR A 1 81 ? -1.077 -1.579 -1.981 1.00 84.06 81 TYR A O 1
ATOM 678 N N . PHE A 1 82 ? -2.068 -0.475 -3.681 1.00 82.00 82 PHE A N 1
ATOM 679 C CA . PHE A 1 82 ? -1.641 -1.368 -4.751 1.00 82.00 82 PHE A CA 1
ATOM 680 C C . PHE A 1 82 ? -0.546 -0.695 -5.565 1.00 82.00 82 PHE A C 1
ATOM 682 O O . PHE A 1 82 ? -0.837 0.177 -6.386 1.00 82.00 82 PHE A O 1
ATOM 689 N N . VAL A 1 83 ? 0.701 -1.114 -5.396 1.00 81.06 83 VAL A N 1
ATOM 690 C CA . VAL A 1 83 ? 1.806 -0.677 -6.254 1.00 81.06 83 VAL A CA 1
ATOM 691 C C . VAL A 1 83 ? 1.957 -1.647 -7.409 1.00 81.06 83 VAL A C 1
ATOM 693 O O . VAL A 1 83 ? 2.053 -2.851 -7.200 1.00 81.06 83 VAL A O 1
ATOM 696 N N . ARG A 1 84 ? 2.016 -1.121 -8.630 1.00 80.94 84 ARG A N 1
ATOM 697 C CA . ARG A 1 84 ? 2.382 -1.884 -9.826 1.00 80.94 84 ARG A CA 1
ATOM 698 C C . ARG A 1 84 ? 3.826 -1.599 -10.193 1.00 80.94 84 ARG A C 1
ATOM 700 O O . ARG A 1 84 ? 4.262 -0.452 -10.122 1.00 80.94 84 ARG A O 1
ATOM 707 N N . CYS A 1 85 ? 4.548 -2.639 -10.591 1.00 77.31 85 CYS A N 1
ATOM 708 C CA . CYS A 1 85 ? 5.912 -2.547 -11.102 1.00 77.31 85 CYS A CA 1
ATOM 709 C C . CYS A 1 85 ? 5.907 -2.904 -12.587 1.00 77.31 85 CYS A C 1
ATOM 711 O O . CYS A 1 85 ? 5.245 -3.860 -12.991 1.00 77.31 85 CYS A O 1
ATOM 713 N N . LEU A 1 86 ? 6.644 -2.140 -13.390 1.00 76.50 86 LEU A N 1
ATOM 714 C CA . LEU A 1 86 ? 6.724 -2.353 -14.830 1.00 76.50 86 LEU A CA 1
ATOM 715 C C . LEU A 1 86 ? 7.798 -3.393 -15.165 1.00 76.50 86 LEU A C 1
ATOM 717 O O . LEU A 1 86 ? 8.935 -3.309 -14.687 1.00 76.50 86 LEU A O 1
ATOM 721 N N . GLU A 1 87 ? 7.456 -4.347 -16.028 1.00 76.00 87 GLU A N 1
ATOM 722 C CA . GLU A 1 87 ? 8.383 -5.353 -16.551 1.00 76.00 8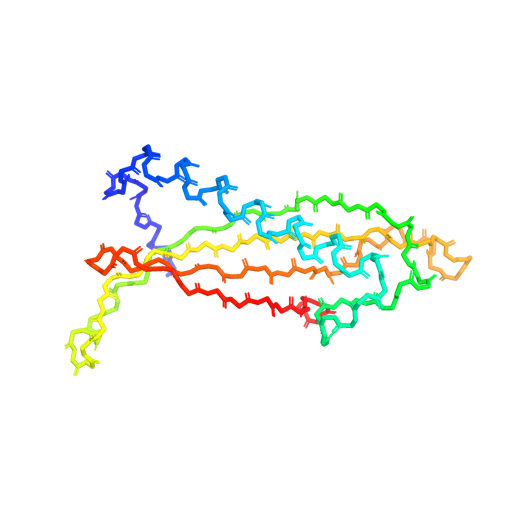7 GLU A CA 1
ATOM 723 C C . GLU A 1 87 ? 9.078 -4.888 -17.833 1.00 76.00 87 GLU A C 1
ATOM 725 O O . GLU A 1 87 ? 8.555 -4.086 -18.607 1.00 76.00 87 GLU A O 1
ATOM 730 N N . ARG A 1 88 ? 10.284 -5.410 -18.072 1.00 71.69 88 ARG A N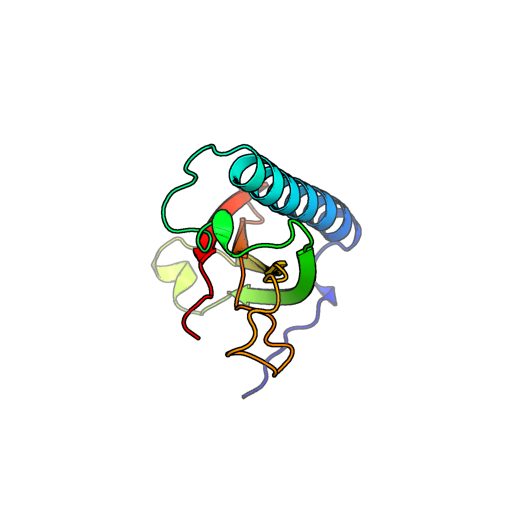 1
ATOM 731 C CA . ARG A 1 88 ? 10.966 -5.255 -19.356 1.00 71.69 88 ARG A CA 1
ATOM 732 C C . ARG A 1 88 ? 10.153 -6.000 -20.410 1.00 71.69 88 ARG A C 1
ATOM 734 O O . ARG A 1 88 ? 9.911 -7.198 -20.272 1.00 71.69 88 ARG A O 1
ATOM 741 N N . GLN A 1 89 ? 9.773 -5.310 -21.481 1.00 65.38 89 GLN A N 1
ATOM 742 C CA . GLN A 1 89 ? 9.156 -5.962 -22.631 1.00 65.38 89 GLN A CA 1
ATOM 743 C C . GLN A 1 89 ? 10.139 -6.983 -23.222 1.00 65.38 89 GLN A C 1
ATOM 745 O O . GLN A 1 89 ? 11.182 -6.626 -23.770 1.00 65.38 89 GLN A O 1
ATOM 750 N N . ASN A 1 90 ? 9.804 -8.267 -23.120 1.00 61.47 90 ASN A N 1
ATOM 751 C CA . ASN A 1 90 ? 10.486 -9.324 -23.857 1.00 61.47 90 ASN A CA 1
ATOM 752 C C . ASN A 1 90 ? 9.711 -9.586 -25.152 1.00 61.47 90 ASN A C 1
ATOM 754 O O . ASN A 1 90 ? 8.485 -9.565 -25.146 1.00 61.47 90 ASN A O 1
ATO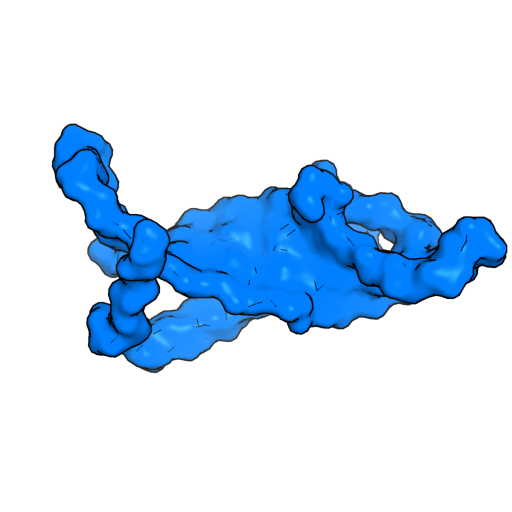M 758 N N . ALA A 1 91 ? 10.407 -9.901 -26.249 1.00 55.62 91 ALA A N 1
ATOM 759 C CA . ALA A 1 91 ? 9.821 -10.075 -27.590 1.00 55.62 91 ALA A CA 1
ATOM 760 C C . ALA A 1 91 ? 8.663 -11.103 -27.691 1.00 55.62 91 ALA A C 1
ATOM 762 O O . ALA A 1 91 ? 7.978 -11.153 -28.708 1.00 55.62 91 ALA A O 1
ATOM 763 N N . LEU A 1 92 ? 8.449 -11.923 -26.655 1.00 58.53 92 LEU A N 1
ATOM 764 C CA . LEU A 1 92 ? 7.370 -12.912 -26.541 1.00 58.53 92 LEU A CA 1
ATOM 765 C C . LEU A 1 92 ? 6.109 -12.392 -25.815 1.00 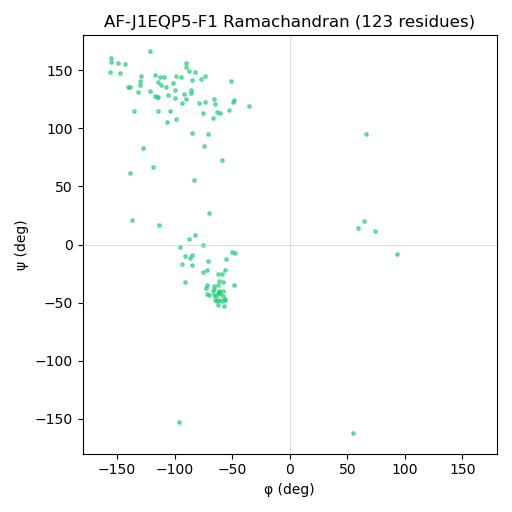58.53 92 LEU A C 1
ATOM 767 O O . LEU A 1 92 ? 5.054 -13.000 -25.951 1.00 58.53 92 LEU A O 1
ATOM 771 N N . ASN A 1 93 ? 6.200 -11.279 -25.079 1.00 55.00 93 ASN A N 1
ATOM 772 C CA . ASN A 1 93 ? 5.108 -10.648 -24.330 1.00 55.00 93 ASN A CA 1
ATOM 773 C C . ASN A 1 93 ? 4.883 -9.228 -24.874 1.00 55.00 93 ASN A C 1
ATOM 775 O O . ASN A 1 93 ? 5.181 -8.245 -24.205 1.00 55.00 93 ASN A O 1
ATOM 779 N N . ALA A 1 94 ? 4.413 -9.130 -26.119 1.00 53.47 94 ALA A N 1
ATOM 780 C CA . ALA A 1 94 ? 4.191 -7.856 -26.814 1.00 53.47 94 ALA A CA 1
ATOM 781 C C . ALA A 1 94 ? 2.944 -7.082 -26.337 1.00 53.47 94 ALA A C 1
ATOM 783 O O . ALA A 1 94 ? 2.669 -5.998 -26.846 1.00 53.47 94 ALA A O 1
ATOM 784 N N . ASP A 1 95 ? 2.196 -7.629 -25.378 1.00 58.09 95 ASP A N 1
ATOM 785 C CA . ASP A 1 95 ? 1.161 -6.886 -24.668 1.00 58.09 95 ASP A CA 1
ATOM 786 C C . ASP A 1 95 ? 1.832 -6.155 -23.498 1.00 58.09 95 ASP A C 1
ATOM 788 O O . ASP A 1 95 ? 2.549 -6.799 -22.729 1.00 58.09 95 ASP A O 1
ATOM 792 N N . ASP A 1 96 ? 1.575 -4.853 -23.342 1.00 54.34 96 ASP A N 1
ATOM 793 C CA . ASP A 1 96 ? 1.932 -4.032 -22.173 1.00 54.34 96 ASP A CA 1
ATOM 794 C C . ASP A 1 96 ? 1.286 -4.592 -20.895 1.00 54.34 96 ASP A C 1
ATOM 796 O O . ASP A 1 96 ? 0.294 -4.081 -20.371 1.00 54.34 96 ASP A O 1
ATOM 800 N N . ARG A 1 97 ? 1.798 -5.721 -20.409 1.00 58.00 97 ARG A N 1
ATOM 801 C CA . ARG A 1 97 ? 1.305 -6.360 -19.199 1.00 58.00 97 ARG A CA 1
ATOM 802 C C . ARG A 1 97 ? 2.006 -5.712 -18.024 1.00 58.00 97 ARG A C 1
ATOM 804 O O . ARG A 1 97 ? 3.104 -6.109 -17.644 1.00 58.00 97 ARG A O 1
ATOM 811 N N . ASP A 1 98 ? 1.329 -4.734 -17.434 1.00 59.56 98 ASP A N 1
ATOM 812 C CA . ASP A 1 98 ? 1.520 -4.422 -16.024 1.00 59.56 98 ASP A CA 1
ATOM 813 C C . ASP A 1 98 ? 1.435 -5.734 -15.231 1.00 59.56 98 ASP A C 1
ATOM 815 O O . ASP A 1 98 ? 0.420 -6.436 -15.305 1.00 59.56 98 ASP A O 1
ATOM 819 N N . TYR A 1 99 ? 2.472 -6.083 -14.472 1.00 66.00 99 TYR A N 1
ATOM 820 C CA . TYR A 1 99 ? 2.371 -7.216 -13.560 1.00 66.00 99 TYR A CA 1
ATOM 821 C C . TYR A 1 99 ? 1.696 -6.787 -12.251 1.00 66.00 99 TYR A C 1
ATOM 823 O O . TYR A 1 99 ? 1.810 -5.641 -11.800 1.00 66.00 99 TYR A O 1
ATOM 831 N N . LEU A 1 100 ? 0.969 -7.724 -11.646 1.00 61.09 100 LEU A N 1
ATOM 832 C CA . LEU A 1 100 ? 0.322 -7.565 -10.349 1.00 61.09 100 LEU A CA 1
ATOM 833 C C . LEU A 1 100 ? 1.406 -7.435 -9.266 1.00 61.09 100 LEU A C 1
ATOM 835 O O . LEU A 1 100 ? 2.159 -8.371 -9.007 1.00 61.09 100 LEU A O 1
ATOM 839 N N . GLY A 1 101 ? 1.533 -6.226 -8.719 1.00 66.25 101 GLY A N 1
ATOM 840 C CA . GLY A 1 101 ? 2.641 -5.831 -7.853 1.00 66.25 101 GLY A CA 1
ATOM 841 C C . GLY A 1 101 ? 2.351 -5.956 -6.357 1.00 66.25 101 GLY A C 1
ATOM 842 O O . GLY A 1 101 ? 1.574 -6.800 -5.918 1.00 66.25 101 GLY A O 1
ATOM 843 N N . LEU A 1 102 ? 3.021 -5.140 -5.550 1.00 74.56 102 LEU A N 1
ATOM 844 C CA . LEU A 1 102 ? 2.914 -5.184 -4.096 1.00 74.56 102 LEU A CA 1
ATOM 845 C C . LEU A 1 102 ? 1.570 -4.607 -3.641 1.00 74.56 102 LEU A C 1
ATOM 847 O O . LEU A 1 102 ? 1.285 -3.433 -3.881 1.00 74.56 102 LEU A O 1
ATOM 851 N N . GLU A 1 103 ? 0.785 -5.392 -2.912 1.00 78.38 103 GLU A N 1
ATOM 852 C CA . GLU A 1 103 ? -0.333 -4.864 -2.137 1.00 78.38 103 GLU A CA 1
ATOM 853 C C . GLU A 1 103 ? 0.091 -4.732 -0.674 1.00 78.38 103 GLU A C 1
ATOM 855 O O . GLU A 1 103 ? 0.559 -5.695 -0.061 1.00 78.38 103 GLU A O 1
ATOM 860 N N . VAL A 1 104 ? -0.067 -3.539 -0.099 1.00 76.44 104 VAL A N 1
ATOM 861 C CA . VAL A 1 104 ? 0.168 -3.318 1.329 1.00 76.44 104 VAL A CA 1
ATOM 862 C C . VAL A 1 104 ? -1.140 -2.964 2.011 1.00 76.44 104 VAL A C 1
ATOM 864 O O . VAL A 1 104 ? -1.736 -1.915 1.769 1.00 76.44 104 VAL A O 1
ATOM 867 N N . HIS A 1 105 ? -1.560 -3.856 2.901 1.00 80.69 105 HIS A N 1
ATOM 868 C CA . HIS A 1 105 ? -2.740 -3.715 3.736 1.00 80.69 105 HIS A CA 1
ATOM 869 C C . HIS A 1 105 ? -2.346 -3.108 5.070 1.00 80.69 105 HIS A C 1
ATOM 871 O O . HIS A 1 105 ? -1.569 -3.708 5.810 1.00 80.69 105 HIS A O 1
ATOM 877 N N . PHE A 1 106 ? -2.932 -1.970 5.419 1.00 82.31 106 PHE A N 1
ATOM 878 C CA . PHE A 1 106 ? -2.838 -1.371 6.744 1.00 82.31 106 PHE A CA 1
ATOM 879 C C . PHE A 1 106 ? -4.184 -1.409 7.443 1.00 82.31 106 PHE A C 1
ATOM 881 O O . PHE A 1 106 ? -5.249 -1.232 6.854 1.00 82.31 106 PHE A O 1
ATOM 888 N N . ARG A 1 107 ? -4.123 -1.612 8.748 1.00 85.44 107 ARG A N 1
ATOM 889 C CA . ARG A 1 107 ? -5.273 -1.697 9.626 1.00 85.44 107 ARG A CA 1
ATOM 890 C C . ARG A 1 107 ? -5.001 -0.883 10.869 1.00 85.44 107 ARG A C 1
ATOM 892 O O . ARG A 1 107 ? -4.123 -1.221 11.661 1.00 85.44 107 ARG A O 1
ATOM 899 N N . TRP A 1 108 ? -5.777 0.171 11.044 1.00 82.25 108 TRP A N 1
ATOM 900 C CA . TRP A 1 108 ? -5.692 1.052 12.191 1.00 82.25 108 TRP A CA 1
ATOM 901 C C . TRP A 1 108 ? -6.777 0.720 13.215 1.00 82.25 108 TRP A C 1
ATOM 903 O O . TRP A 1 108 ? -7.954 0.552 12.877 1.00 82.25 108 TRP A O 1
ATOM 913 N N . ARG A 1 109 ? -6.365 0.633 14.481 1.00 80.62 109 ARG A N 1
ATOM 914 C CA . ARG A 1 109 ? -7.246 0.498 15.641 1.00 80.62 109 ARG A CA 1
ATOM 915 C C . ARG A 1 109 ? -7.325 1.838 16.352 1.00 80.62 109 ARG A C 1
ATOM 917 O O . ARG A 1 109 ? -6.330 2.310 16.899 1.00 80.62 109 ARG A O 1
ATOM 924 N N . ARG A 1 110 ? -8.519 2.432 16.354 1.00 72.69 110 ARG A N 1
ATOM 925 C CA . ARG A 1 110 ? -8.736 3.795 16.852 1.00 72.69 110 ARG A CA 1
ATOM 926 C C . ARG A 1 110 ? -8.394 3.959 18.334 1.00 72.69 110 ARG A C 1
ATOM 928 O O . ARG A 1 110 ? -7.693 4.902 18.669 1.00 72.69 110 ARG A O 1
ATOM 935 N N . GLU A 1 111 ? -8.856 3.068 19.214 1.00 71.50 111 GLU A N 1
ATOM 936 C CA . GLU A 1 111 ? -8.670 3.263 20.664 1.00 71.50 111 GLU A CA 1
ATOM 937 C C . GLU A 1 111 ? -7.228 3.054 21.128 1.00 71.50 111 GLU A C 1
ATOM 939 O O . GLU A 1 111 ? -6.763 3.752 22.024 1.00 71.50 111 GLU A O 1
ATOM 944 N N . SER A 1 112 ? -6.503 2.117 20.513 1.00 72.50 112 SER A N 1
ATOM 945 C CA . SER A 1 112 ? -5.093 1.880 20.833 1.00 72.50 112 SER A CA 1
ATOM 946 C C . SER A 1 112 ? -4.140 2.807 20.080 1.00 72.50 112 SER A C 1
ATOM 948 O O . SER A 1 112 ? -2.940 2.775 20.342 1.00 72.50 112 SER A O 1
ATOM 950 N N . GLY A 1 113 ? -4.635 3.576 19.102 1.00 73.25 113 GLY A N 1
ATOM 951 C CA . GLY A 1 113 ? -3.807 4.383 18.202 1.00 73.25 113 GLY A CA 1
ATOM 952 C C . GLY A 1 113 ? -2.792 3.562 17.397 1.00 73.25 113 GLY A C 1
ATOM 953 O O . GLY A 1 113 ? -1.858 4.122 16.831 1.00 73.25 113 GLY A O 1
ATOM 954 N N . SER A 1 114 ? -2.938 2.235 17.358 1.00 76.06 114 SER A N 1
ATOM 955 C CA . SER A 1 114 ? -1.944 1.328 16.787 1.00 76.06 114 SER A CA 1
ATOM 956 C C . SER A 1 114 ? -2.324 0.917 15.373 1.00 76.06 114 SER A C 1
ATOM 958 O O . SER A 1 114 ? -3.497 0.670 15.081 1.00 76.06 114 SER A O 1
ATOM 960 N N . PHE A 1 115 ? -1.323 0.747 14.516 1.00 75.88 115 PHE A N 1
ATOM 961 C CA . PHE A 1 115 ? -1.499 0.166 13.193 1.00 75.88 115 PHE A CA 1
ATOM 962 C C . PHE A 1 115 ? -0.869 -1.225 13.121 1.00 75.88 115 PHE A C 1
ATOM 964 O O . PHE A 1 115 ? 0.181 -1.500 13.702 1.00 75.88 115 PHE A O 1
ATOM 971 N N . HIS A 1 116 ? -1.528 -2.102 12.380 1.00 82.88 116 HIS A N 1
ATOM 972 C CA . HIS A 1 116 ? -0.988 -3.370 11.920 1.00 82.88 116 HIS A CA 1
ATOM 973 C C . HIS A 1 116 ? -0.951 -3.335 10.403 1.00 82.88 116 HIS A C 1
ATOM 975 O O . HIS A 1 116 ? -1.835 -2.746 9.784 1.00 82.88 116 HIS A O 1
ATOM 981 N N . TRP A 1 117 ? 0.045 -3.967 9.798 1.00 82.44 117 TRP A N 1
ATOM 982 C CA . TRP A 1 117 ? 0.137 -4.015 8.349 1.00 82.44 117 TRP A CA 1
ATOM 983 C C . TRP A 1 117 ? 0.669 -5.359 7.871 1.00 82.44 117 TRP A C 1
ATOM 985 O O . TRP A 1 117 ? 1.348 -6.073 8.613 1.00 82.44 117 TRP A O 1
ATOM 995 N N . VAL A 1 118 ? 0.321 -5.702 6.635 1.00 79.88 118 VAL A N 1
ATOM 996 C CA . VAL A 1 118 ? 0.777 -6.894 5.922 1.00 79.88 118 VAL A CA 1
ATOM 997 C C . VAL A 1 118 ? 1.025 -6.497 4.474 1.00 79.88 118 VAL A C 1
ATOM 999 O O . VAL A 1 118 ? 0.206 -5.805 3.880 1.00 79.88 118 VAL A O 1
ATOM 1002 N N . ALA A 1 119 ? 2.145 -6.940 3.912 1.00 74.88 119 ALA A N 1
ATOM 1003 C CA . ALA A 1 119 ? 2.408 -6.823 2.487 1.00 74.88 119 ALA A CA 1
ATOM 1004 C C . ALA A 1 119 ? 2.295 -8.198 1.833 1.00 74.88 119 ALA A C 1
ATOM 1006 O O . ALA A 1 119 ? 2.799 -9.186 2.374 1.00 74.88 119 ALA A O 1
ATOM 1007 N N . THR A 1 120 ? 1.634 -8.253 0.686 1.00 72.50 120 THR A N 1
ATOM 1008 C CA . THR A 1 120 ? 1.436 -9.475 -0.088 1.00 72.50 120 THR A CA 1
ATOM 1009 C C . THR A 1 120 ? 1.817 -9.222 -1.534 1.00 72.50 120 THR A C 1
ATOM 1011 O O . THR A 1 120 ? 1.497 -8.167 -2.084 1.00 72.50 120 THR A O 1
ATOM 1014 N N . ASP A 1 121 ? 2.466 -10.203 -2.157 1.00 67.38 121 ASP A N 1
ATOM 1015 C CA . ASP A 1 121 ? 2.556 -10.233 -3.612 1.00 67.38 121 ASP A CA 1
ATOM 1016 C C . ASP A 1 121 ? 1.143 -10.424 -4.173 1.00 67.38 121 ASP A C 1
ATOM 1018 O O . ASP A 1 121 ? 0.458 -11.388 -3.819 1.00 67.38 121 ASP A O 1
ATOM 1022 N N . SER A 1 122 ? 0.680 -9.475 -4.988 1.00 60.97 122 SER A N 1
ATOM 1023 C CA . SER A 1 122 ? -0.650 -9.551 -5.593 1.00 60.97 122 SER A CA 1
ATOM 1024 C C . SER A 1 122 ? -0.657 -10.315 -6.913 1.00 60.97 122 SER A C 1
ATOM 1026 O O . SER A 1 122 ? -1.720 -10.403 -7.521 1.00 60.97 122 SER A O 1
ATOM 1028 N N . SER A 1 123 ? 0.475 -10.908 -7.329 1.00 53.97 123 SER A N 1
ATOM 1029 C CA . SER A 1 123 ? 0.723 -11.588 -8.614 1.00 53.97 123 SER A CA 1
ATOM 1030 C C . SER A 1 123 ? -0.319 -12.602 -9.119 1.00 53.97 123 SER A C 1
ATOM 1032 O O . SER A 1 123 ? -0.189 -13.095 -10.238 1.00 53.97 123 SER A O 1
ATOM 1034 N N . SER A 1 124 ? -1.333 -12.946 -8.320 1.00 41.31 124 SER A N 1
ATOM 1035 C CA . SER A 1 124 ? -2.249 -14.069 -8.543 1.00 41.31 124 SER A CA 1
ATOM 1036 C C . SER A 1 124 ? -3.745 -13.784 -8.282 1.00 41.31 124 SER A C 1
ATOM 1038 O O . SER A 1 124 ? -4.482 -14.742 -8.046 1.00 41.31 124 SER A O 1
ATOM 1040 N N . ILE A 1 125 ? -4.222 -12.529 -8.295 1.00 41.12 125 ILE A N 1
ATOM 1041 C CA . ILE A 1 125 ? -5.675 -12.224 -8.200 1.00 41.12 125 ILE A CA 1
ATOM 1042 C C . ILE A 1 125 ? -6.301 -11.983 -9.574 1.00 41.12 125 ILE A C 1
ATOM 1044 O O . ILE A 1 125 ? -5.801 -11.103 -10.307 1.00 41.12 125 ILE A O 1
#

Solvent-accessible surface area (backbone atoms only — not comparable to full-atom values): 7511 Å² total; per-residue (Å²): 137,87,83,80,75,66,76,86,85,52,62,64,66,64,48,53,58,47,48,55,53,51,52,51,52,52,51,51,50,54,51,43,44,75,68,71,45,84,68,68,84,31,68,78,65,70,88,49,42,67,82,48,68,46,82,74,47,78,47,77,51,75,50,73,57,91,61,30,68,80,70,79,42,69,60,27,46,35,38,36,41,33,33,32,41,38,52,56,82,46,96,87,50,83,62,92,62,71,46,57,27,41,32,40,39,38,38,36,34,70,92,78,73,43,74,48,72,52,73,40,47,40,69,83,120